Protein AF-A0A8J6GJZ1-F1 (afdb_monomer_lite)

pLDDT: mean 71.53, std 23.68, range [29.23, 98.25]

Radius of gyration: 31.23 Å; chains: 1; bounding box: 100×63×77 Å

Foldseek 3Di:
DDDDDDDDDPPPPPPPPDQPPVNVVVVVVVVVVVVVVVVVVVVVVVVVVVPDDDDDDDDDDDDDDDDDDDDDDDDDDDDDDPDDPPDPPDPPPPPDPDDLVVLLVVLLVVVCVVPPVSPQKDALVVNLVSCVVSCVVSVNVQDPVLLVCLSVPQDDVRIGRSVSSSVSSPPD

Sequence (172 aa):
MKKSVIAQPFLSTREMLAPSSTGLLLCLHASQHLSDQISLTFKLISQIVLKTPEENLWPENPTTMISAPQEPVNSFKKRPVSQPDLSPAMMKEAEQPELWIDRFRKLEKALYLCDLSNTGVLEKERVRRLIHNYNLIYNLSLSPQKIDLALRRFRSGENVMLEPALRYLKEL

Secondary structure (DSSP, 8-state):
-----------------PPPHHHHHHHHHHHHHHHHHHHHHHHHHHHHHHS------------------------------------S-------PPPPHHHHHHHHHHHHHHH-TT--SEEEHHHHHHHHHHHHHHTT----HHHHHHHHHHSEETTEEEHHHHHHHHH--

Structure (mmCIF, N/CA/C/O backbone):
data_AF-A0A8J6GJZ1-F1
#
_entry.id   AF-A0A8J6GJZ1-F1
#
loop_
_atom_site.group_PDB
_atom_site.id
_atom_site.type_symbol
_atom_site.label_atom_id
_atom_site.label_alt_id
_atom_site.label_comp_id
_atom_site.label_asym_id
_atom_site.label_entity_id
_atom_site.label_seq_id
_atom_site.pdbx_PDB_ins_code
_atom_site.Cartn_x
_atom_site.Cartn_y
_atom_site.Cartn_z
_atom_site.occupancy
_atom_site.B_iso_or_equiv
_atom_site.auth_seq_id
_atom_site.auth_comp_id
_atom_site.auth_asym_id
_atom_site.auth_atom_id
_atom_site.pdbx_PDB_model_num
ATOM 1 N N . MET A 1 1 ? 72.822 41.028 -6.121 1.00 39.16 1 MET A N 1
ATOM 2 C CA . MET A 1 1 ? 71.420 41.148 -6.586 1.00 39.16 1 MET A CA 1
ATOM 3 C C . MET A 1 1 ? 70.525 40.294 -5.701 1.00 39.16 1 MET A C 1
ATOM 5 O O . MET A 1 1 ? 70.913 39.197 -5.331 1.00 39.16 1 MET A O 1
ATOM 9 N N . LYS A 1 2 ? 69.390 40.869 -5.301 1.00 47.16 2 LYS A N 1
ATOM 10 C CA .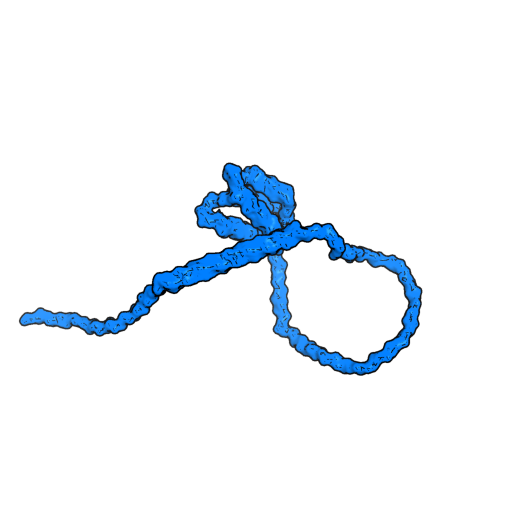 LYS A 1 2 ? 68.417 40.408 -4.298 1.00 47.16 2 LYS A CA 1
ATOM 11 C C . LYS A 1 2 ? 67.627 39.181 -4.772 1.00 47.16 2 LYS A C 1
ATOM 13 O O . LYS A 1 2 ? 67.185 39.242 -5.911 1.00 47.16 2 LYS A O 1
ATOM 18 N N . LYS A 1 3 ? 67.358 38.208 -3.882 1.00 43.50 3 LYS A N 1
ATOM 19 C CA . LYS A 1 3 ? 66.078 37.472 -3.643 1.00 43.50 3 LYS A CA 1
ATOM 20 C C . LYS A 1 3 ? 66.217 36.816 -2.250 1.00 43.50 3 LYS A C 1
ATOM 22 O O . LYS A 1 3 ? 67.148 36.051 -2.060 1.00 43.50 3 LYS A O 1
ATOM 27 N N . SER A 1 4 ? 65.612 37.301 -1.164 1.00 40.38 4 SER A N 1
ATOM 28 C CA . SER A 1 4 ? 64.192 37.327 -0.762 1.00 40.38 4 SER A CA 1
ATOM 29 C C . SER A 1 4 ? 63.583 35.935 -0.503 1.00 40.38 4 SER A C 1
ATOM 31 O O . SER A 1 4 ? 63.251 35.212 -1.434 1.00 40.38 4 SER A O 1
ATOM 33 N N . VAL A 1 5 ? 63.540 35.617 0.800 1.00 49.12 5 VAL A N 1
ATOM 34 C CA . VAL A 1 5 ? 62.579 34.844 1.619 1.00 49.12 5 VAL A CA 1
ATOM 35 C C . VAL A 1 5 ? 61.560 33.967 0.894 1.00 49.12 5 VAL A C 1
ATOM 37 O O . VAL A 1 5 ? 60.670 34.518 0.259 1.00 49.12 5 VAL A O 1
ATOM 40 N N . ILE A 1 6 ? 61.562 32.651 1.174 1.00 42.34 6 ILE A N 1
ATOM 41 C CA . ILE A 1 6 ? 60.343 31.817 1.172 1.00 42.34 6 ILE A CA 1
ATOM 42 C C . ILE A 1 6 ? 60.400 30.736 2.279 1.00 42.34 6 ILE A C 1
ATOM 44 O O . ILE A 1 6 ? 61.281 29.886 2.280 1.00 42.34 6 ILE A O 1
ATOM 48 N N . ALA A 1 7 ? 59.413 30.839 3.179 1.00 41.50 7 ALA A N 1
ATOM 49 C CA . ALA A 1 7 ? 58.641 29.830 3.924 1.00 41.50 7 ALA A CA 1
ATOM 50 C C . ALA A 1 7 ? 59.307 28.713 4.762 1.00 41.50 7 ALA A C 1
ATOM 52 O O . ALA A 1 7 ? 60.103 27.905 4.298 1.00 41.50 7 ALA A O 1
ATOM 53 N N . GLN A 1 8 ? 58.826 28.613 6.007 1.00 48.28 8 GLN A N 1
ATOM 54 C CA . GLN A 1 8 ? 59.003 27.480 6.916 1.00 48.28 8 GLN A CA 1
ATOM 55 C C . GLN A 1 8 ? 58.230 26.233 6.457 1.00 48.28 8 GLN A C 1
ATOM 57 O O . GLN A 1 8 ? 57.115 26.378 5.953 1.00 48.28 8 GLN A O 1
ATOM 62 N N . PRO A 1 9 ? 58.713 25.014 6.749 1.00 44.19 9 PRO A N 1
ATOM 63 C CA . PRO A 1 9 ? 57.869 23.831 6.731 1.00 44.19 9 PRO A CA 1
ATOM 64 C C . PRO A 1 9 ? 57.298 23.562 8.133 1.00 44.19 9 PRO A C 1
ATOM 66 O O . PRO A 1 9 ? 57.958 22.990 8.996 1.00 44.19 9 PRO A O 1
ATOM 69 N N . PHE A 1 10 ? 56.035 23.935 8.347 1.00 42.69 10 PHE A N 1
ATOM 70 C CA . PHE A 1 10 ? 55.193 23.304 9.367 1.00 42.69 10 PHE A CA 1
ATOM 71 C C . PHE A 1 10 ? 54.669 21.993 8.764 1.00 42.69 10 PHE A C 1
ATOM 73 O O . PHE A 1 10 ? 53.637 21.964 8.098 1.00 42.69 10 PHE A O 1
ATOM 80 N N . LEU A 1 11 ? 55.409 20.898 8.940 1.00 41.75 11 LEU A N 1
ATOM 81 C CA . LEU A 1 11 ? 54.905 19.556 8.648 1.00 41.75 11 LEU A CA 1
ATOM 82 C C . LEU A 1 11 ? 54.186 19.035 9.895 1.00 41.75 11 LEU A C 1
ATOM 84 O O . LEU A 1 11 ? 54.761 18.325 10.711 1.00 41.75 11 LEU A O 1
ATOM 88 N N . SER A 1 12 ? 52.916 19.413 10.052 1.00 41.34 12 SER A N 1
ATOM 89 C CA . SER A 1 12 ? 51.975 18.648 10.873 1.00 41.34 12 SER A CA 1
ATOM 90 C C . SER A 1 12 ? 51.130 17.806 9.928 1.00 41.34 12 SER A C 1
ATOM 92 O O . SER A 1 12 ? 50.045 18.189 9.492 1.00 41.34 12 SER A O 1
ATOM 94 N N . THR A 1 13 ? 51.694 16.666 9.542 1.00 42.84 13 THR A N 1
ATOM 95 C CA . THR A 1 13 ? 50.987 15.629 8.800 1.00 42.84 13 THR A CA 1
ATOM 96 C C . THR A 1 13 ? 49.974 15.009 9.752 1.00 42.84 13 THR A C 1
ATOM 98 O O . THR A 1 13 ? 50.291 14.122 10.540 1.00 42.84 13 THR A O 1
ATOM 101 N N . ARG A 1 14 ? 48.740 15.514 9.723 1.00 45.78 14 ARG A N 1
ATOM 102 C CA . ARG A 1 14 ? 47.589 14.812 10.282 1.00 45.78 14 ARG A CA 1
ATOM 103 C C . ARG A 1 14 ? 47.391 13.573 9.415 1.00 45.78 14 ARG A C 1
ATOM 105 O O . ARG A 1 14 ? 46.835 13.672 8.324 1.00 45.78 14 ARG A O 1
ATOM 112 N N . GLU A 1 15 ? 47.912 12.438 9.870 1.00 41.22 15 GLU A N 1
ATOM 113 C CA . GLU A 1 15 ? 47.654 11.140 9.256 1.00 41.22 15 GLU A CA 1
ATOM 114 C C . GLU A 1 15 ? 46.139 10.916 9.188 1.00 41.22 15 GLU A C 1
ATOM 116 O O . GLU A 1 15 ? 45.476 10.612 10.179 1.00 41.22 15 GLU A O 1
ATOM 121 N N . MET A 1 16 ? 45.567 11.105 7.999 1.00 46.22 16 MET A N 1
ATOM 122 C CA . MET A 1 16 ? 44.297 10.494 7.647 1.00 46.22 16 MET A CA 1
ATOM 123 C C . MET A 1 16 ? 44.590 9.018 7.411 1.00 46.22 16 MET A C 1
ATOM 125 O O . MET A 1 16 ? 44.896 8.605 6.295 1.00 46.22 16 MET A O 1
ATOM 129 N N . LEU A 1 17 ? 44.545 8.238 8.490 1.00 48.38 17 LEU A N 1
ATOM 130 C CA . LEU A 1 17 ? 44.575 6.787 8.423 1.00 48.38 17 LEU A CA 1
ATOM 131 C C . LEU A 1 17 ? 43.352 6.346 7.607 1.00 48.38 17 LEU A C 1
ATOM 133 O O . LEU A 1 17 ? 42.222 6.349 8.101 1.00 48.38 17 LEU A O 1
ATOM 137 N N . ALA A 1 18 ? 43.566 6.040 6.327 1.00 54.47 18 ALA A N 1
ATOM 138 C CA . ALA A 1 18 ? 42.562 5.389 5.504 1.00 54.47 18 ALA A CA 1
ATOM 139 C C . ALA A 1 18 ? 42.129 4.106 6.233 1.00 54.47 18 ALA A C 1
ATOM 141 O O . ALA A 1 18 ? 42.999 3.370 6.714 1.00 54.47 18 ALA A O 1
ATOM 142 N N . PRO A 1 19 ? 40.818 3.832 6.370 1.00 52.78 19 PRO A N 1
ATOM 143 C CA . PRO A 1 19 ? 40.374 2.618 7.031 1.00 52.78 19 PRO A CA 1
ATOM 144 C C . PRO A 1 19 ? 40.991 1.433 6.292 1.00 52.78 19 PRO A C 1
ATOM 146 O O . PRO A 1 19 ? 40.822 1.291 5.080 1.00 52.78 19 PRO A O 1
ATOM 149 N N . SER A 1 20 ? 41.759 0.620 7.023 1.00 55.56 20 SER A N 1
ATOM 150 C CA . SER A 1 20 ? 42.383 -0.580 6.472 1.00 55.56 20 SER A CA 1
ATOM 151 C C . SER A 1 20 ? 41.330 -1.385 5.709 1.00 55.56 20 SER A C 1
ATOM 153 O O . SER A 1 20 ? 40.202 -1.531 6.184 1.00 55.56 20 SER A O 1
ATOM 155 N N . SER A 1 21 ? 41.689 -1.923 4.541 1.00 58.47 21 SER A N 1
ATOM 156 C CA . SER A 1 21 ? 40.794 -2.741 3.706 1.00 58.47 21 SER A CA 1
ATOM 157 C C . SER A 1 21 ? 40.123 -3.870 4.510 1.00 58.47 21 SER A C 1
ATOM 159 O O . SER A 1 21 ? 38.948 -4.175 4.313 1.00 58.47 21 SER A O 1
ATOM 161 N N . THR A 1 22 ? 40.822 -4.401 5.518 1.00 64.44 22 THR A N 1
ATOM 162 C CA . THR A 1 22 ? 40.289 -5.367 6.489 1.00 64.44 22 THR A CA 1
ATOM 163 C C . THR A 1 22 ? 39.197 -4.808 7.408 1.00 64.44 22 THR A C 1
ATOM 165 O O . THR A 1 22 ? 38.249 -5.524 7.719 1.00 64.44 22 THR A O 1
ATOM 168 N N . GLY A 1 23 ? 39.278 -3.541 7.820 1.00 58.78 23 GLY A N 1
ATOM 169 C CA . GLY A 1 23 ? 38.259 -2.883 8.646 1.00 58.78 23 GLY A CA 1
ATOM 170 C C . GLY A 1 23 ? 36.957 -2.623 7.885 1.00 58.78 23 GLY A C 1
ATOM 171 O O . GLY A 1 23 ? 35.876 -2.856 8.420 1.00 58.78 23 GLY A O 1
ATOM 172 N N . LEU A 1 24 ? 37.045 -2.224 6.611 1.00 64.06 24 LEU A N 1
ATOM 173 C CA . LEU A 1 24 ? 35.863 -2.065 5.754 1.00 64.06 24 LEU A CA 1
ATOM 174 C C . LEU A 1 24 ? 35.175 -3.408 5.474 1.00 64.06 24 LEU A C 1
ATOM 176 O O . LEU A 1 24 ? 33.949 -3.491 5.529 1.00 64.06 24 LEU A O 1
ATOM 180 N N . LEU A 1 25 ? 35.954 -4.468 5.237 1.00 63.06 25 LEU A N 1
ATOM 181 C CA . LEU A 1 25 ? 35.420 -5.812 5.017 1.00 63.06 25 LEU A CA 1
ATOM 182 C C . LEU A 1 25 ? 34.707 -6.359 6.265 1.00 63.06 25 LEU A C 1
ATOM 184 O O . LEU A 1 25 ? 33.633 -6.949 6.151 1.00 63.06 25 LEU A O 1
ATOM 188 N N . LEU A 1 26 ? 35.257 -6.107 7.458 1.00 63.56 26 LEU A N 1
ATOM 189 C CA . LEU A 1 26 ? 34.635 -6.505 8.722 1.00 63.56 26 LEU A CA 1
ATOM 190 C C . LEU A 1 26 ? 33.309 -5.764 8.962 1.00 63.56 26 LEU A C 1
ATOM 192 O O . LEU A 1 26 ? 32.322 -6.387 9.353 1.00 63.56 26 LEU A O 1
ATOM 196 N N . CYS A 1 27 ? 33.253 -4.461 8.667 1.00 52.72 27 CYS A N 1
ATOM 197 C CA . CYS A 1 27 ? 32.023 -3.670 8.759 1.00 52.72 27 CYS A CA 1
ATOM 198 C C . CYS A 1 27 ? 30.941 -4.141 7.776 1.00 52.72 27 CYS A C 1
ATOM 200 O O . CYS A 1 27 ? 29.767 -4.223 8.145 1.00 52.72 27 CYS A O 1
ATOM 202 N N . LEU A 1 28 ? 31.320 -4.484 6.541 1.00 65.88 28 LEU A N 1
ATOM 203 C CA . LEU A 1 28 ? 30.392 -5.033 5.548 1.00 65.88 28 LEU A CA 1
ATOM 204 C C .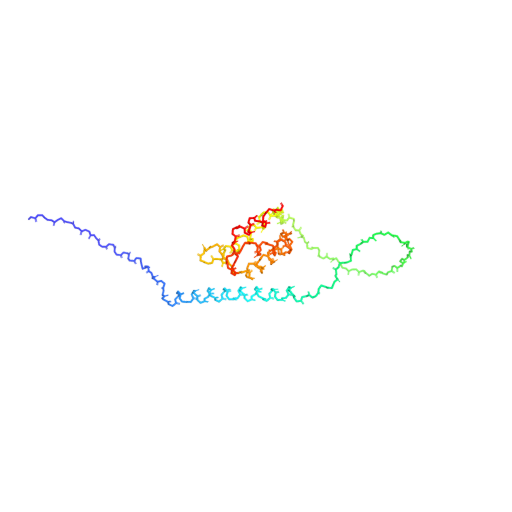 LEU A 1 28 ? 29.839 -6.389 5.994 1.00 65.88 28 LEU A C 1
ATOM 206 O O . LEU A 1 28 ? 28.631 -6.606 5.941 1.00 65.88 28 LEU A O 1
ATOM 210 N N . HIS A 1 29 ? 30.699 -7.270 6.508 1.00 64.00 29 HIS A N 1
ATOM 211 C CA . HIS A 1 29 ? 30.283 -8.578 7.004 1.00 64.00 29 HIS A CA 1
ATOM 212 C C . HIS A 1 29 ? 29.357 -8.468 8.227 1.00 64.00 29 HIS A C 1
ATOM 214 O O . HIS A 1 29 ? 28.344 -9.159 8.299 1.00 64.00 29 HIS A O 1
ATOM 220 N N . ALA A 1 30 ? 29.649 -7.558 9.163 1.00 61.19 30 ALA A N 1
ATOM 221 C CA . ALA A 1 30 ? 28.789 -7.300 10.318 1.00 61.19 30 ALA A CA 1
ATOM 222 C C . ALA A 1 30 ? 27.418 -6.729 9.910 1.00 61.19 30 ALA A C 1
ATOM 224 O O . ALA A 1 30 ? 26.393 -7.131 10.462 1.00 61.19 30 ALA A O 1
ATOM 225 N N . SER A 1 31 ? 27.391 -5.836 8.916 1.00 65.56 31 SER A N 1
ATOM 226 C CA . SER A 1 31 ? 26.151 -5.251 8.388 1.00 65.56 31 SER A CA 1
ATOM 227 C C . SER A 1 31 ? 25.295 -6.294 7.669 1.00 65.56 31 SER A C 1
ATOM 229 O O . SER A 1 31 ? 24.082 -6.347 7.875 1.00 65.56 31 SER A O 1
ATOM 231 N N . GLN A 1 32 ? 25.927 -7.164 6.876 1.00 68.94 32 GLN A N 1
ATOM 232 C CA . GLN A 1 32 ? 25.246 -8.265 6.200 1.00 68.94 32 GLN A CA 1
ATOM 233 C C . GLN A 1 32 ? 24.677 -9.262 7.216 1.00 68.94 32 GLN A C 1
ATOM 235 O O . GLN A 1 32 ? 23.494 -9.580 7.165 1.00 68.94 32 GLN A O 1
ATOM 240 N N . HIS A 1 33 ? 25.477 -9.659 8.207 1.00 72.94 33 HIS A N 1
ATOM 241 C CA . HIS A 1 33 ? 25.038 -10.559 9.270 1.00 72.94 33 HIS A CA 1
ATOM 242 C C . HIS A 1 33 ? 23.854 -9.989 10.071 1.00 72.94 33 HIS A C 1
ATOM 244 O O . HIS A 1 33 ? 22.912 -10.714 10.384 1.00 72.94 33 HIS A O 1
ATOM 250 N N . LEU A 1 34 ? 23.854 -8.686 10.382 1.00 66.00 34 LEU A N 1
ATOM 251 C CA . LEU A 1 34 ? 22.730 -8.042 11.068 1.00 66.00 34 LEU A CA 1
ATOM 252 C C . LEU A 1 34 ? 21.462 -8.022 10.197 1.00 66.00 34 LEU A C 1
ATOM 254 O O . LEU A 1 34 ? 20.375 -8.311 10.695 1.00 66.00 34 LEU A O 1
ATOM 258 N N . SER A 1 35 ? 21.599 -7.737 8.899 1.00 67.31 35 SER A N 1
ATOM 259 C CA . SER A 1 35 ? 20.496 -7.801 7.931 1.00 67.31 35 SER A CA 1
ATOM 260 C C . SER A 1 35 ? 19.900 -9.212 7.836 1.00 67.31 35 SER A C 1
ATOM 262 O O . SER A 1 35 ? 18.679 -9.387 7.889 1.00 67.31 35 SER A O 1
ATOM 264 N N . ASP A 1 36 ? 20.756 -10.234 7.790 1.00 73.06 36 ASP A N 1
ATOM 265 C CA . ASP A 1 36 ? 20.344 -11.635 7.723 1.00 73.06 36 ASP A CA 1
ATOM 266 C C . ASP A 1 36 ? 19.625 -12.077 9.006 1.00 73.06 36 ASP A C 1
ATOM 268 O O . ASP A 1 36 ? 18.594 -12.750 8.934 1.00 73.06 36 ASP A O 1
ATOM 272 N N . GLN A 1 37 ? 20.091 -11.627 10.176 1.00 65.06 37 GLN A N 1
ATOM 273 C CA . GLN A 1 37 ? 19.429 -11.877 11.461 1.00 65.06 37 GLN A CA 1
ATOM 274 C C . GLN A 1 37 ? 18.058 -11.194 11.557 1.00 65.06 37 GLN A C 1
ATOM 276 O O . GLN A 1 37 ? 17.088 -11.805 12.011 1.00 65.06 37 GLN A O 1
ATOM 281 N N . ILE A 1 38 ? 17.931 -9.951 11.083 1.00 75.88 38 ILE A N 1
ATOM 282 C CA . ILE A 1 38 ? 16.644 -9.237 11.022 1.00 75.88 38 ILE A CA 1
ATOM 283 C C . ILE A 1 38 ? 15.673 -9.955 10.067 1.00 75.88 38 ILE A C 1
ATOM 285 O O . ILE A 1 38 ? 14.497 -10.146 10.377 1.00 75.88 38 ILE A O 1
ATOM 289 N N . SER A 1 39 ? 16.164 -10.425 8.921 1.00 70.06 39 SER A N 1
ATOM 290 C CA . SER A 1 39 ? 15.377 -11.203 7.957 1.00 70.06 39 SER A CA 1
ATOM 291 C C . SER A 1 39 ? 14.916 -12.549 8.531 1.00 70.06 39 SER A C 1
ATOM 293 O O . SER A 1 39 ? 13.757 -12.941 8.364 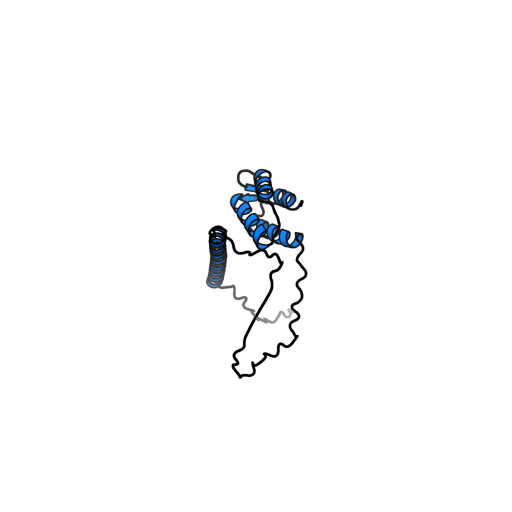1.00 70.06 39 SER A O 1
ATOM 295 N N . LEU A 1 40 ? 15.795 -13.255 9.250 1.00 72.25 40 LEU A N 1
ATOM 296 C CA . LEU A 1 40 ? 15.492 -14.542 9.874 1.00 72.25 40 LEU A CA 1
ATOM 297 C C . LEU A 1 40 ? 14.483 -14.397 11.019 1.00 72.25 40 LEU A C 1
ATOM 299 O O . LEU A 1 40 ? 13.521 -15.162 11.088 1.00 72.25 40 LEU A O 1
ATOM 303 N N . THR A 1 41 ? 14.657 -13.388 11.873 1.00 70.56 41 THR A N 1
ATOM 304 C CA . THR A 1 41 ? 13.725 -13.081 12.971 1.00 70.56 41 THR A CA 1
ATOM 305 C C . THR A 1 41 ? 12.348 -12.691 12.442 1.00 70.56 41 THR A C 1
ATOM 307 O O . THR A 1 41 ? 11.343 -13.220 12.913 1.00 70.56 41 THR A O 1
ATOM 310 N N . PHE A 1 42 ? 12.275 -11.880 11.385 1.00 78.50 42 PHE A N 1
ATOM 311 C CA . PHE A 1 42 ? 11.008 -11.557 10.727 1.00 78.50 42 PHE A CA 1
ATOM 312 C C . PHE A 1 42 ? 10.327 -12.787 10.100 1.00 78.50 42 PHE A C 1
ATOM 314 O O . PHE A 1 42 ? 9.108 -12.954 10.215 1.00 78.50 42 PHE A O 1
ATOM 321 N N . LYS A 1 43 ? 11.097 -13.687 9.467 1.00 72.81 43 LYS A N 1
ATOM 322 C CA . LYS A 1 43 ? 10.587 -14.963 8.931 1.00 72.81 43 LYS A CA 1
ATOM 323 C C . LYS A 1 43 ? 10.064 -15.884 10.032 1.00 72.81 43 LYS A C 1
ATOM 325 O O . LYS A 1 43 ? 9.030 -16.521 9.837 1.00 72.81 43 LYS A O 1
ATOM 330 N N . LEU A 1 44 ? 10.760 -15.966 11.165 1.00 76.56 44 LEU A N 1
ATOM 331 C CA . LEU A 1 44 ? 10.358 -16.791 12.302 1.00 76.56 44 LEU A CA 1
ATOM 332 C C . LEU A 1 44 ? 9.071 -16.258 12.941 1.00 76.56 44 LEU A C 1
ATOM 334 O O . LEU A 1 44 ? 8.127 -17.018 13.133 1.00 76.56 44 LEU A O 1
ATOM 338 N N . ILE A 1 45 ? 8.995 -14.946 13.177 1.00 73.25 45 ILE A N 1
ATOM 339 C CA . ILE A 1 45 ? 7.794 -14.293 13.714 1.00 73.25 45 ILE A CA 1
ATOM 340 C C . ILE A 1 45 ? 6.608 -14.488 12.761 1.00 73.25 45 ILE A C 1
ATOM 342 O O . ILE A 1 45 ? 5.532 -14.877 13.203 1.00 73.25 45 ILE A O 1
ATOM 346 N N . SER A 1 46 ? 6.807 -14.327 11.448 1.00 70.25 46 SER A N 1
ATOM 347 C CA . SER A 1 46 ? 5.748 -14.574 10.456 1.00 70.25 46 SER A CA 1
ATOM 348 C C . SER A 1 46 ? 5.261 -16.030 10.465 1.00 70.25 46 SER A C 1
ATOM 350 O O . SER A 1 46 ? 4.068 -16.276 10.317 1.00 70.25 46 SER A O 1
ATOM 352 N N . GLN A 1 47 ? 6.154 -17.008 10.659 1.00 68.50 47 GLN A N 1
ATOM 353 C CA . GLN A 1 47 ? 5.765 -18.418 10.761 1.00 68.50 47 GLN A CA 1
ATOM 354 C C . GLN A 1 47 ? 4.997 -18.736 12.043 1.00 68.50 47 GLN A C 1
ATOM 356 O O . GLN A 1 47 ? 4.087 -19.555 11.995 1.00 68.50 47 GLN A O 1
ATOM 361 N N . ILE A 1 48 ? 5.357 -18.117 13.168 1.00 70.31 48 ILE A N 1
ATOM 362 C CA . ILE A 1 48 ? 4.668 -18.322 14.448 1.00 70.31 48 ILE A CA 1
ATOM 363 C C . ILE A 1 48 ? 3.264 -17.712 14.388 1.00 70.31 48 ILE A C 1
ATOM 365 O O . ILE A 1 48 ? 2.296 -18.391 14.712 1.00 70.31 48 ILE A O 1
ATOM 369 N N . VAL A 1 49 ? 3.139 -16.477 13.893 1.00 64.75 49 VAL A N 1
ATOM 370 C CA . VAL A 1 49 ? 1.853 -15.764 13.810 1.00 64.75 49 VAL A CA 1
ATOM 371 C C . VAL A 1 49 ? 0.869 -16.452 12.853 1.00 64.75 49 VAL A C 1
ATOM 373 O O . VAL A 1 49 ? -0.324 -16.488 13.132 1.00 64.75 49 VAL A O 1
ATOM 376 N N . LEU A 1 50 ? 1.346 -17.047 11.754 1.00 53.84 50 LEU A N 1
ATOM 377 C CA . LEU A 1 50 ? 0.493 -17.755 10.786 1.00 53.84 50 LEU A CA 1
ATOM 378 C C . LEU A 1 50 ? 0.154 -19.204 11.182 1.00 53.84 50 LEU A C 1
ATOM 380 O O . LEU A 1 50 ? -0.681 -19.820 10.523 1.00 53.84 50 LEU A O 1
ATOM 384 N N . LYS A 1 51 ? 0.808 -19.777 12.203 1.00 45.31 51 LYS A N 1
ATOM 385 C CA . LYS A 1 51 ? 0.638 -21.191 12.592 1.00 45.31 51 LYS A CA 1
ATOM 386 C C . LYS A 1 51 ? -0.251 -21.434 13.808 1.00 45.31 51 LYS A C 1
ATOM 388 O O . LYS A 1 51 ? -0.451 -22.596 14.147 1.00 45.31 51 LYS A O 1
ATOM 393 N N . THR A 1 52 ? -0.802 -20.408 14.448 1.00 35.84 52 THR A N 1
ATOM 394 C CA . THR A 1 52 ? -1.833 -20.591 15.481 1.00 35.84 52 THR A CA 1
ATOM 395 C C . THR A 1 52 ? -3.203 -20.773 14.823 1.00 35.84 52 THR A C 1
ATOM 397 O O . THR A 1 52 ? -3.684 -19.825 14.201 1.00 35.84 52 THR A O 1
ATOM 400 N N . PRO A 1 53 ? -3.858 -21.946 14.941 1.00 39.78 53 PRO A N 1
ATOM 401 C CA . PRO A 1 53 ? -5.293 -22.029 14.740 1.00 39.78 53 PRO A CA 1
ATOM 402 C C . PRO A 1 53 ? -5.939 -21.214 15.859 1.00 39.78 53 PRO A C 1
ATOM 404 O O . PRO A 1 53 ? -5.636 -21.399 17.037 1.00 39.78 53 PRO A O 1
ATOM 407 N N . GLU A 1 54 ? -6.768 -20.262 15.466 1.00 52.12 54 GLU A N 1
ATOM 408 C CA . GLU A 1 54 ? -7.626 -19.492 16.348 1.00 52.12 54 GLU A CA 1
ATOM 409 C C . GLU A 1 54 ? -8.556 -20.450 17.113 1.00 52.12 54 GLU A C 1
ATOM 411 O O . GLU A 1 54 ? -9.492 -21.001 16.541 1.00 52.12 54 GLU A O 1
ATOM 416 N N . GLU A 1 55 ? -8.297 -20.669 18.403 1.00 39.69 55 GLU A N 1
ATOM 417 C CA . GLU A 1 55 ? -9.281 -21.248 19.315 1.00 39.69 55 GLU A CA 1
ATOM 418 C C . GLU A 1 55 ? -9.339 -20.409 20.601 1.00 39.69 55 GLU A C 1
ATOM 420 O O . GLU A 1 55 ? -8.483 -20.488 21.479 1.00 39.69 55 GLU A O 1
ATOM 425 N N . ASN A 1 56 ? -10.360 -19.548 20.634 1.00 46.97 56 ASN A N 1
ATOM 426 C CA . ASN A 1 56 ? -11.164 -19.152 21.792 1.00 46.97 56 ASN A CA 1
ATOM 427 C C . ASN A 1 56 ? -10.443 -18.816 23.104 1.00 46.97 56 ASN A C 1
ATOM 429 O O . ASN A 1 56 ? -10.370 -19.669 23.980 1.00 46.97 56 ASN A O 1
ATOM 433 N N . LEU A 1 57 ? -10.106 -17.543 23.340 1.00 34.75 57 LEU A N 1
ATOM 434 C CA . LEU A 1 57 ? -10.019 -17.006 24.708 1.00 34.75 57 LEU A CA 1
ATOM 435 C C . LEU A 1 57 ? -10.432 -15.526 24.761 1.00 34.75 57 LEU A C 1
ATOM 437 O O . LEU A 1 57 ? -9.620 -14.638 25.002 1.00 34.75 57 LEU A O 1
ATOM 441 N N . TRP A 1 58 ? -11.726 -15.273 24.590 1.00 35.03 58 TRP A N 1
ATOM 442 C CA . TRP A 1 58 ? -12.391 -14.123 25.202 1.00 35.03 58 TRP A CA 1
ATOM 443 C C . TRP A 1 58 ? -13.674 -14.629 25.865 1.00 35.03 58 TRP A C 1
ATOM 445 O O . TRP A 1 58 ? -14.583 -15.044 25.151 1.00 35.03 58 TRP A O 1
ATOM 455 N N . PRO A 1 59 ? -13.799 -14.624 27.203 1.00 38.25 59 PRO A N 1
ATOM 456 C CA . PRO A 1 59 ? -15.111 -14.655 27.816 1.00 38.25 59 PRO A CA 1
ATOM 457 C C . PRO A 1 59 ? -15.678 -13.233 27.798 1.00 38.25 59 PRO A C 1
ATOM 459 O O . PRO A 1 59 ? -15.262 -12.349 28.548 1.00 38.25 59 PRO A O 1
ATOM 462 N N . GLU A 1 60 ? -16.621 -13.034 26.886 1.00 35.50 60 GLU A N 1
ATOM 463 C CA . GLU A 1 60 ? -17.589 -11.946 26.891 1.00 35.50 60 GLU A CA 1
ATOM 464 C C . GLU A 1 60 ? -18.416 -12.023 28.193 1.00 35.50 60 GLU A C 1
ATOM 466 O O . GLU A 1 60 ? -18.915 -13.084 28.569 1.00 35.50 60 GLU A O 1
ATOM 471 N N . ASN A 1 61 ? -18.529 -10.910 28.918 1.00 39.59 61 ASN A N 1
ATOM 472 C CA . ASN A 1 61 ? -19.467 -10.763 30.035 1.00 39.59 61 ASN A CA 1
ATOM 473 C C . ASN A 1 61 ? -20.898 -10.603 29.480 1.00 39.59 61 ASN A C 1
ATOM 475 O O . ASN A 1 61 ? -21.067 -9.894 28.486 1.00 39.59 61 ASN A O 1
ATOM 479 N N . PRO A 1 62 ? -21.936 -11.131 30.157 1.00 44.50 62 PRO A N 1
ATOM 480 C CA . PRO A 1 62 ? -22.894 -10.182 30.729 1.00 44.50 62 PRO A CA 1
ATOM 481 C C . PRO A 1 62 ? -23.415 -10.538 32.138 1.00 44.50 62 PRO A C 1
ATOM 483 O O . PRO A 1 62 ? -23.786 -11.665 32.462 1.00 44.50 62 PRO A O 1
ATOM 486 N N . THR A 1 63 ? -23.515 -9.483 32.948 1.00 37.91 63 THR A N 1
ATOM 487 C CA . THR A 1 63 ? -24.223 -9.349 34.225 1.00 37.91 63 THR A CA 1
ATOM 488 C C . THR A 1 63 ? -25.672 -9.850 34.147 1.00 37.91 63 THR A C 1
ATOM 490 O O . THR A 1 63 ? -26.396 -9.417 33.253 1.00 37.91 63 THR A O 1
ATOM 493 N N . THR A 1 64 ? -26.136 -10.644 35.131 1.00 29.23 64 THR A N 1
ATOM 494 C CA . THR A 1 64 ? -27.327 -10.378 35.992 1.00 29.23 64 THR A CA 1
ATOM 495 C C . THR A 1 64 ? -27.790 -11.638 36.755 1.00 29.23 64 THR A C 1
ATOM 497 O O . THR A 1 64 ? -28.362 -12.552 36.181 1.00 29.23 64 THR A O 1
ATOM 500 N N . MET A 1 65 ? -27.583 -11.579 38.080 1.00 30.92 65 MET A N 1
ATOM 501 C CA . MET A 1 65 ? -28.338 -12.162 39.208 1.00 30.92 65 MET A CA 1
ATOM 502 C C . MET A 1 65 ? -28.538 -13.679 39.345 1.00 30.92 65 MET A C 1
ATOM 504 O O . MET A 1 65 ? -29.245 -14.287 38.561 1.00 30.92 65 MET A O 1
ATOM 508 N N . ILE A 1 66 ? -28.076 -14.223 40.483 1.00 31.28 66 ILE A N 1
ATOM 509 C CA . ILE A 1 66 ? -28.920 -14.839 41.529 1.00 31.28 66 ILE A CA 1
ATOM 510 C C . ILE A 1 66 ? -28.153 -14.857 42.875 1.00 31.28 66 ILE A C 1
ATOM 512 O O . ILE A 1 66 ? -26.968 -15.158 42.947 1.00 31.28 66 ILE A O 1
ATOM 516 N N . SER A 1 67 ? -28.900 -14.451 43.902 1.00 33.81 67 SER A N 1
ATOM 517 C CA . SER A 1 67 ? -28.768 -14.502 45.367 1.00 33.81 67 SER A CA 1
ATOM 518 C C . SER A 1 67 ? -27.642 -15.305 46.065 1.00 33.81 67 SER A C 1
ATOM 520 O O . SER A 1 67 ? -27.400 -16.472 45.781 1.00 33.81 67 SER A O 1
ATOM 522 N N . ALA A 1 68 ? -27.092 -14.666 47.111 1.00 36.44 68 ALA A N 1
ATOM 523 C CA . ALA A 1 68 ? -26.314 -15.177 48.262 1.00 36.44 68 ALA A CA 1
ATOM 524 C C . ALA A 1 68 ? -27.050 -16.315 49.042 1.00 36.44 68 ALA A C 1
ATOM 526 O O . ALA A 1 68 ? -28.246 -16.472 48.761 1.00 36.44 68 ALA A O 1
ATOM 527 N N . PRO A 1 69 ? -26.481 -17.025 50.071 1.00 43.12 69 PRO A N 1
ATOM 528 C CA . PRO A 1 69 ? -25.453 -16.545 51.028 1.00 43.12 69 PRO A CA 1
ATOM 529 C C . PRO A 1 69 ? -24.481 -17.567 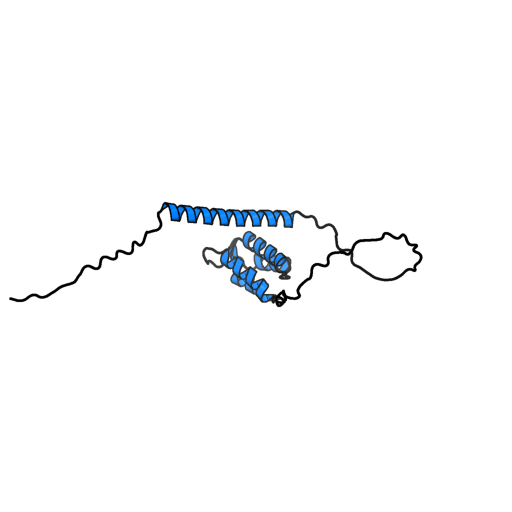51.710 1.00 43.12 69 PRO A C 1
ATOM 531 O O . PRO A 1 69 ? -24.626 -18.777 51.591 1.00 43.12 69 PRO A O 1
ATOM 534 N N . GLN A 1 70 ? -23.589 -17.005 52.553 1.00 33.69 70 GLN A N 1
ATOM 535 C CA . GLN A 1 70 ? -22.901 -17.552 53.755 1.00 33.69 70 GLN A CA 1
ATOM 536 C C . GLN A 1 70 ? -21.396 -17.904 53.651 1.00 33.69 70 GLN A C 1
ATOM 538 O O . GLN A 1 70 ? -21.000 -18.917 53.084 1.00 33.69 70 GLN A O 1
ATOM 543 N N . GLU A 1 71 ? -20.573 -17.079 54.316 1.00 37.09 71 GLU A N 1
ATOM 544 C CA . GLU A 1 71 ? -19.268 -17.448 54.901 1.00 37.09 71 GLU A CA 1
ATOM 545 C C . GLU A 1 71 ? -19.467 -18.240 56.216 1.00 37.09 71 GLU A C 1
ATOM 547 O O . GLU A 1 71 ? -20.533 -18.148 56.830 1.00 37.09 71 GLU A O 1
ATOM 552 N N . PRO A 1 72 ? -18.434 -18.957 56.711 1.00 45.81 72 PRO A N 1
ATOM 553 C CA . PRO A 1 72 ? -17.701 -18.382 57.849 1.00 45.81 72 PRO A CA 1
ATOM 554 C C . PRO A 1 72 ? -16.171 -18.606 57.835 1.00 45.81 72 PRO A C 1
ATOM 556 O O . PRO A 1 72 ? -15.678 -19.725 57.720 1.00 45.81 72 PRO A O 1
ATOM 559 N N . VAL A 1 73 ? -15.450 -17.497 58.041 1.00 39.91 73 VAL A N 1
ATOM 560 C CA . VAL A 1 73 ? -14.213 -17.285 58.827 1.00 39.91 73 VAL A CA 1
ATOM 561 C C . VAL A 1 73 ? -13.280 -18.470 59.154 1.00 39.91 73 VAL A C 1
ATOM 563 O O . VAL A 1 73 ? -13.598 -19.347 59.953 1.00 39.91 73 VAL A O 1
ATOM 566 N N . ASN A 1 74 ? -12.006 -18.344 58.758 1.00 34.38 74 ASN A N 1
ATOM 567 C CA . ASN A 1 74 ? -10.888 -18.739 59.624 1.00 34.38 74 ASN A CA 1
ATOM 568 C C . ASN A 1 74 ? -9.712 -17.762 59.488 1.00 34.38 74 ASN A C 1
ATOM 570 O O . ASN A 1 74 ? -9.278 -17.394 58.399 1.00 34.38 74 ASN A O 1
ATOM 574 N N . SER A 1 75 ? -9.222 -17.345 60.648 1.00 47.53 75 SER A N 1
ATOM 575 C CA . SER A 1 75 ? -8.162 -16.385 60.872 1.00 47.53 75 SER A CA 1
ATOM 576 C C . SER A 1 75 ? -6.790 -16.982 60.572 1.00 47.53 75 SER A C 1
ATOM 578 O O . SER A 1 75 ? -6.450 -18.016 61.141 1.00 47.53 75 SER A O 1
ATOM 580 N N . PHE A 1 76 ? -5.933 -16.261 59.849 1.00 43.66 76 PHE A N 1
ATOM 581 C CA . PHE A 1 76 ? -4.491 -16.380 60.058 1.00 43.66 76 PHE A CA 1
ATOM 582 C C . PHE A 1 76 ? -3.821 -15.008 60.055 1.00 43.66 76 PHE A C 1
ATOM 584 O O . PHE A 1 76 ? -4.015 -14.154 59.196 1.00 43.66 76 PHE A O 1
ATOM 591 N N . LYS A 1 77 ? -3.068 -14.804 61.130 1.00 43.44 77 LYS A N 1
ATOM 592 C CA . LYS A 1 77 ? -2.470 -13.564 61.601 1.00 43.44 77 LYS A CA 1
ATOM 593 C C . LYS A 1 77 ? -1.024 -13.478 61.082 1.00 43.44 77 LYS A C 1
ATOM 595 O O . LYS A 1 77 ? -0.283 -14.444 61.219 1.00 43.44 77 LYS A O 1
ATOM 600 N N . LYS A 1 78 ? -0.614 -12.256 60.708 1.00 46.91 78 LYS A N 1
ATOM 601 C CA . LYS A 1 78 ? 0.759 -11.684 60.665 1.00 46.91 78 LYS A CA 1
ATOM 602 C C . LYS A 1 78 ? 1.612 -11.878 59.394 1.00 46.91 78 LYS A C 1
ATOM 604 O O . LYS A 1 78 ? 2.254 -12.907 59.230 1.00 46.91 78 LYS A O 1
ATOM 609 N N . ARG A 1 79 ? 1.839 -10.771 58.668 1.00 47.66 79 ARG A N 1
ATOM 610 C CA . ARG A 1 79 ? 3.062 -9.921 58.717 1.00 47.66 79 ARG A CA 1
ATOM 611 C C . ARG A 1 79 ? 2.793 -8.607 57.938 1.00 47.66 79 ARG A C 1
ATOM 613 O O . ARG A 1 79 ? 2.007 -8.661 56.997 1.00 47.66 79 ARG A O 1
ATOM 620 N N . PRO A 1 80 ? 3.373 -7.441 58.294 1.00 50.22 80 PRO A N 1
ATOM 621 C CA . PRO A 1 80 ? 3.239 -6.235 57.474 1.00 50.22 80 PRO A CA 1
ATOM 622 C C . PRO A 1 80 ? 3.922 -6.463 56.123 1.00 50.22 80 PRO A C 1
ATOM 624 O O . PRO A 1 80 ? 5.089 -6.853 56.078 1.00 50.22 80 PRO A O 1
ATOM 627 N N . VAL A 1 81 ? 3.177 -6.261 55.040 1.00 47.50 81 VAL A N 1
ATOM 628 C CA . VAL A 1 81 ? 3.705 -6.238 53.675 1.00 47.50 81 VAL A CA 1
ATOM 629 C C . VAL A 1 81 ? 4.529 -4.963 53.534 1.00 47.50 81 VAL A C 1
ATOM 631 O O . VAL A 1 81 ? 4.010 -3.870 53.750 1.00 47.50 81 VAL A O 1
ATOM 634 N N . SER A 1 82 ? 5.810 -5.100 53.197 1.00 61.50 82 SER A N 1
ATOM 635 C CA . SER A 1 82 ? 6.640 -3.986 52.747 1.00 61.50 82 SER A CA 1
ATOM 636 C C . SER A 1 82 ? 5.984 -3.378 51.510 1.00 61.50 82 SER A C 1
ATOM 638 O O . SER A 1 82 ? 6.043 -3.963 50.430 1.00 61.50 82 SER A O 1
ATOM 640 N N . GLN A 1 83 ? 5.307 -2.241 51.666 1.00 64.62 83 GLN A N 1
ATOM 641 C CA . GLN A 1 83 ? 4.859 -1.454 50.525 1.00 64.62 83 GLN A CA 1
ATOM 642 C C . GLN A 1 83 ? 6.108 -0.891 49.835 1.00 64.62 83 GLN A C 1
ATOM 644 O O . GLN A 1 83 ? 6.895 -0.213 50.499 1.00 64.62 83 GLN A O 1
ATOM 649 N N . PRO A 1 84 ? 6.335 -1.159 48.539 1.00 57.81 84 PRO A N 1
ATOM 650 C CA . PRO A 1 84 ? 7.280 -0.362 47.786 1.00 57.81 84 PRO A CA 1
ATOM 651 C C . PRO A 1 84 ? 6.670 1.033 47.642 1.00 57.81 84 PRO A C 1
ATOM 653 O O . PRO A 1 84 ? 5.548 1.186 47.157 1.00 57.81 84 PRO A O 1
ATOM 656 N N . ASP A 1 85 ? 7.402 2.031 48.120 1.00 52.62 85 ASP A N 1
ATOM 657 C CA . ASP A 1 85 ? 7.081 3.438 47.940 1.00 52.62 85 ASP A CA 1
ATOM 658 C C . ASP A 1 85 ? 7.177 3.750 46.440 1.00 52.62 85 ASP A C 1
ATOM 660 O O . ASP A 1 85 ? 8.262 3.907 45.876 1.00 52.62 85 ASP A O 1
ATOM 664 N N . LEU A 1 86 ? 6.035 3.708 45.751 1.00 54.84 86 LEU A N 1
ATOM 665 C CA . LEU A 1 86 ? 5.941 4.131 44.362 1.00 54.84 86 LEU A CA 1
ATOM 666 C C . LEU A 1 86 ? 5.926 5.654 44.365 1.00 54.84 86 LEU A C 1
ATOM 668 O O . LEU A 1 86 ? 4.873 6.284 44.470 1.00 54.84 86 LEU A O 1
ATOM 672 N N . SER A 1 87 ? 7.114 6.244 44.249 1.00 58.00 87 SER A N 1
ATOM 673 C CA . SER A 1 87 ? 7.238 7.665 43.962 1.00 58.00 87 SER A CA 1
ATOM 674 C C . SER A 1 87 ? 6.443 7.995 42.683 1.00 58.00 87 SER A C 1
ATOM 676 O O . SER A 1 87 ? 6.596 7.323 41.656 1.00 58.00 87 SER A O 1
ATOM 678 N N . PRO A 1 88 ? 5.575 9.023 42.698 1.00 55.69 88 PRO A N 1
ATOM 679 C CA . PRO A 1 88 ? 4.799 9.430 41.534 1.00 55.69 88 PRO A CA 1
ATOM 680 C C . PRO A 1 88 ? 5.682 10.306 40.640 1.00 55.69 88 PRO A C 1
ATOM 682 O O . PRO A 1 88 ? 5.448 11.498 40.480 1.00 55.69 88 PRO A O 1
ATOM 685 N N . ALA A 1 89 ? 6.760 9.736 40.107 1.00 52.88 89 ALA A N 1
ATOM 686 C CA . ALA A 1 89 ? 7.730 10.466 39.293 1.00 52.88 89 ALA A CA 1
ATOM 687 C C . ALA A 1 89 ? 8.114 9.696 38.028 1.00 52.88 89 ALA A C 1
ATOM 689 O O . ALA A 1 89 ? 9.245 9.749 37.565 1.00 52.88 89 ALA A O 1
ATOM 690 N N . MET A 1 90 ? 7.154 8.989 37.442 1.00 49.94 90 MET A N 1
ATOM 691 C CA . MET A 1 90 ? 7.185 8.666 36.023 1.00 49.94 90 MET A CA 1
ATOM 692 C C . MET A 1 90 ? 5.774 8.886 35.504 1.00 49.94 90 MET A C 1
ATOM 694 O O . MET A 1 90 ? 5.002 7.945 35.322 1.00 49.94 90 MET A O 1
ATOM 698 N N . MET A 1 91 ? 5.416 10.156 35.299 1.00 49.88 91 MET A N 1
ATOM 699 C CA . MET A 1 91 ? 4.395 10.467 34.309 1.00 49.88 91 MET A CA 1
ATOM 700 C C . MET A 1 91 ? 4.935 9.899 33.000 1.00 49.88 91 MET A C 1
ATOM 702 O O . MET A 1 91 ? 5.784 10.510 32.358 1.00 49.88 91 MET A O 1
ATOM 706 N N . LYS A 1 92 ? 4.524 8.669 32.666 1.00 56.19 92 LYS A N 1
ATOM 707 C CA . LYS A 1 92 ? 4.571 8.191 31.293 1.00 56.19 92 LYS A CA 1
ATOM 708 C C . LYS A 1 92 ? 3.859 9.274 30.517 1.00 56.19 92 LYS A C 1
ATOM 710 O O . LYS A 1 92 ? 2.662 9.478 30.716 1.00 56.19 92 LYS A O 1
ATOM 715 N N . GLU A 1 93 ? 4.636 10.019 29.750 1.00 56.06 93 GLU A N 1
ATOM 716 C CA . GLU A 1 93 ? 4.146 10.893 28.708 1.00 56.06 93 GLU A CA 1
ATOM 717 C C . GLU A 1 93 ? 3.058 10.088 28.007 1.00 56.06 93 GLU A C 1
ATOM 719 O O . GLU A 1 93 ? 3.323 8.994 27.503 1.00 56.06 93 GLU A O 1
ATOM 724 N N . ALA A 1 94 ? 1.804 10.501 28.188 1.00 56.16 94 ALA A N 1
ATOM 725 C CA . ALA A 1 94 ? 0.687 9.794 27.603 1.00 56.16 94 ALA A CA 1
ATOM 726 C C . ALA A 1 94 ? 0.887 9.952 26.100 1.00 56.16 94 ALA A C 1
ATOM 728 O O . ALA A 1 94 ? 0.593 11.020 25.559 1.00 56.16 94 ALA A O 1
ATOM 729 N N . GLU A 1 95 ? 1.506 8.946 25.472 1.00 67.88 95 GLU A N 1
ATOM 730 C CA . GLU A 1 95 ? 1.718 8.903 24.035 1.00 67.88 95 GLU A CA 1
ATOM 731 C C . GLU A 1 95 ? 0.361 9.195 23.414 1.00 67.88 95 GLU A C 1
ATOM 733 O O . GLU A 1 95 ? -0.606 8.449 23.598 1.00 67.88 95 GLU A O 1
ATOM 738 N N . GLN A 1 96 ? 0.271 10.361 22.777 1.00 73.81 96 GLN A N 1
ATOM 739 C CA . GLN A 1 96 ? -0.943 10.763 22.096 1.00 73.81 96 GLN A CA 1
ATOM 740 C C . GLN A 1 96 ? -1.304 9.640 21.125 1.00 73.81 96 GLN A C 1
ATOM 742 O O . GLN A 1 96 ? -0.405 9.136 20.443 1.00 73.81 96 GLN A O 1
ATOM 747 N N . PRO A 1 97 ? -2.580 9.225 21.054 1.00 82.44 97 PRO A N 1
ATOM 748 C CA . PRO A 1 97 ? -2.976 8.169 20.140 1.00 82.44 97 PRO A CA 1
ATOM 749 C C . PRO A 1 97 ? -2.495 8.497 18.723 1.00 82.44 97 PRO A C 1
ATOM 751 O O . PRO A 1 97 ? -2.899 9.510 18.148 1.00 82.44 97 PRO A O 1
ATOM 754 N N . GLU A 1 98 ? -1.611 7.664 18.161 1.00 89.88 98 GLU A N 1
ATOM 755 C CA . GLU A 1 98 ? -1.125 7.873 16.796 1.00 89.88 98 GLU A CA 1
ATOM 756 C C . GLU A 1 98 ? -2.310 7.883 15.829 1.00 89.88 98 GLU A C 1
ATOM 758 O O . GLU A 1 98 ? -3.135 6.960 15.826 1.00 89.88 98 GLU A O 1
ATOM 763 N N . LEU A 1 99 ? -2.380 8.894 14.962 1.00 94.56 99 LEU A N 1
ATOM 764 C CA . LEU A 1 99 ? -3.418 8.969 13.943 1.00 94.56 99 LEU A CA 1
ATOM 765 C C . LEU A 1 99 ? -3.263 7.810 12.952 1.00 94.56 99 LEU A C 1
ATOM 767 O O . LEU A 1 99 ? -2.155 7.364 12.644 1.00 94.56 99 LEU A O 1
ATOM 771 N N . TRP A 1 100 ? -4.381 7.343 12.390 1.00 95.50 100 TRP A N 1
ATOM 772 C CA . TRP A 1 100 ? -4.366 6.269 11.388 1.00 95.50 100 TRP A CA 1
ATOM 773 C C . TRP A 1 100 ? -3.423 6.580 10.217 1.00 95.50 100 TRP A C 1
ATOM 775 O O . TRP A 1 100 ? -2.688 5.710 9.754 1.00 95.50 100 TRP A O 1
ATOM 785 N N . ILE A 1 101 ? -3.383 7.843 9.785 1.00 95.50 101 ILE A N 1
ATOM 786 C CA . ILE A 1 101 ? -2.523 8.294 8.690 1.00 95.50 101 ILE A CA 1
ATOM 787 C C . ILE A 1 101 ? -1.031 8.129 9.000 1.00 95.50 101 ILE A C 1
ATOM 789 O O . ILE A 1 101 ? -0.247 7.817 8.104 1.00 95.50 101 ILE A O 1
ATOM 793 N N . ASP A 1 102 ? -0.631 8.289 10.259 1.00 96.25 102 ASP A N 1
ATOM 794 C CA . ASP A 1 102 ? 0.763 8.148 10.677 1.00 96.25 102 ASP A CA 1
ATOM 795 C C . ASP A 1 102 ? 1.166 6.681 10.753 1.00 96.25 102 ASP A C 1
ATOM 797 O O . ASP A 1 102 ? 2.262 6.307 10.328 1.00 96.25 102 ASP A O 1
ATOM 801 N N . ARG A 1 103 ? 0.233 5.825 11.170 1.00 96.50 103 ARG A N 1
ATOM 802 C CA . ARG A 1 103 ? 0.373 4.371 11.092 1.00 96.50 103 ARG A CA 1
ATOM 803 C C . ARG A 1 103 ? 0.491 3.893 9.643 1.00 96.50 103 ARG A C 1
ATOM 805 O O . ARG A 1 103 ? 1.412 3.146 9.313 1.00 96.50 103 ARG A O 1
ATOM 812 N N . PHE A 1 104 ? -0.363 4.387 8.745 1.00 97.19 104 PHE A N 1
ATOM 813 C CA . PHE A 1 104 ? -0.295 4.075 7.314 1.00 97.19 104 PHE A CA 1
ATOM 814 C C . PHE A 1 104 ? 1.019 4.557 6.680 1.00 97.19 104 PHE A C 1
ATOM 816 O O . PHE A 1 104 ? 1.627 3.851 5.877 1.00 97.19 104 PHE A O 1
ATOM 823 N N . ARG A 1 105 ? 1.525 5.725 7.093 1.00 97.81 105 ARG A N 1
ATOM 824 C CA . ARG A 1 105 ? 2.819 6.255 6.636 1.00 97.81 105 ARG A CA 1
ATOM 825 C C . ARG A 1 105 ? 3.983 5.307 6.943 1.00 97.81 105 ARG A C 1
ATOM 827 O O . ARG A 1 105 ? 4.940 5.259 6.171 1.00 97.81 105 ARG A O 1
ATOM 834 N N . LYS A 1 106 ? 3.925 4.542 8.042 1.00 97.50 106 LYS A N 1
ATOM 835 C CA . LYS A 1 106 ? 4.943 3.525 8.367 1.00 97.50 106 LYS A CA 1
ATOM 836 C C . LYS A 1 106 ? 4.957 2.397 7.328 1.00 97.50 106 LYS A C 1
ATOM 838 O O . LYS A 1 106 ? 6.039 1.996 6.905 1.00 97.50 106 LYS A O 1
ATOM 843 N N . LEU A 1 107 ? 3.787 1.945 6.865 1.00 97.75 107 LEU A N 1
ATOM 844 C CA . LEU A 1 107 ? 3.665 0.978 5.763 1.00 97.75 107 LEU A CA 1
ATOM 845 C C . LEU A 1 107 ? 4.204 1.551 4.447 1.00 97.75 107 LEU A C 1
ATOM 847 O O . LEU A 1 107 ? 5.013 0.906 3.782 1.00 97.75 107 LEU A O 1
ATOM 851 N N . GLU A 1 108 ? 3.786 2.764 4.085 1.00 97.94 108 GLU A N 1
ATOM 852 C CA . GLU A 1 108 ? 4.236 3.442 2.863 1.00 97.94 108 GLU A CA 1
ATOM 853 C C . GLU A 1 108 ? 5.769 3.534 2.810 1.00 97.94 108 GLU A C 1
ATOM 855 O O . GLU A 1 108 ? 6.388 3.104 1.837 1.00 97.94 108 GLU A O 1
ATOM 860 N N . LYS A 1 109 ? 6.398 3.989 3.902 1.00 97.81 109 LYS A N 1
ATOM 861 C CA . LYS A 1 109 ? 7.861 4.030 4.022 1.00 97.81 109 LYS A CA 1
ATOM 862 C C . LYS A 1 109 ? 8.498 2.649 3.868 1.00 97.81 109 LYS A C 1
ATOM 864 O O . LYS A 1 109 ? 9.492 2.525 3.162 1.00 97.81 109 LYS A O 1
ATOM 869 N N . ALA A 1 110 ? 7.944 1.618 4.503 1.00 97.19 110 ALA A N 1
ATOM 870 C CA . ALA A 1 110 ? 8.493 0.264 4.433 1.00 97.19 110 ALA A CA 1
ATOM 871 C C . ALA A 1 110 ? 8.472 -0.310 3.008 1.00 97.19 110 ALA A C 1
ATOM 873 O O . ALA A 1 110 ? 9.418 -0.985 2.601 1.00 97.19 110 ALA A O 1
ATOM 874 N N . LEU A 1 111 ? 7.421 -0.019 2.237 1.00 97.38 111 LEU A N 1
ATOM 875 C CA . LEU A 1 111 ? 7.320 -0.439 0.841 1.00 97.38 111 LEU A CA 1
ATOM 876 C C . LEU A 1 111 ? 8.359 0.259 -0.040 1.00 97.38 111 LEU A C 1
ATOM 878 O O . LEU A 1 111 ? 9.033 -0.421 -0.810 1.00 97.38 111 LEU A O 1
ATOM 882 N N . TYR A 1 112 ? 8.552 1.570 0.120 1.00 96.88 112 TYR A N 1
ATOM 883 C CA . TYR A 1 112 ? 9.590 2.293 -0.623 1.00 96.88 112 TYR A CA 1
ATOM 884 C C . TYR A 1 112 ? 11.009 1.885 -0.209 1.00 96.88 112 TYR A C 1
ATOM 886 O O . TYR A 1 112 ? 11.870 1.738 -1.066 1.00 96.88 112 TYR A O 1
ATOM 894 N N . LEU A 1 113 ? 11.255 1.587 1.072 1.00 96.06 113 LEU A N 1
ATOM 895 C CA . LEU A 1 113 ? 12.538 1.023 1.520 1.00 96.06 113 LEU A CA 1
ATOM 896 C C . LEU A 1 113 ? 12.816 -0.369 0.929 1.00 96.06 113 LEU A C 1
ATOM 898 O O . LEU A 1 113 ? 13.966 -0.796 0.852 1.00 96.06 113 LEU A O 1
ATOM 902 N N . CYS A 1 114 ? 11.774 -1.096 0.524 1.00 93.69 114 CYS A N 1
ATOM 903 C CA . CYS A 1 114 ? 11.913 -2.396 -0.118 1.00 93.69 114 CYS A CA 1
ATOM 904 C C . CYS A 1 114 ? 12.253 -2.313 -1.615 1.00 93.69 114 CYS A C 1
ATOM 906 O O . CYS A 1 114 ? 12.770 -3.294 -2.163 1.00 93.69 114 CYS A O 1
ATOM 908 N N . ASP A 1 115 ? 11.986 -1.175 -2.256 1.00 94.69 115 ASP A N 1
ATOM 909 C CA . ASP A 1 1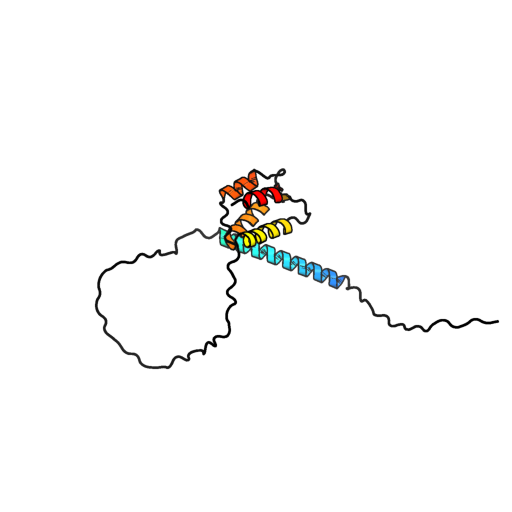15 ? 12.312 -0.876 -3.650 1.00 94.69 115 ASP A CA 1
ATOM 910 C C . ASP A 1 115 ? 13.717 -0.263 -3.750 1.00 94.69 115 ASP A C 1
ATOM 912 O O . ASP A 1 115 ? 13.905 0.936 -3.937 1.00 94.69 115 ASP A O 1
ATOM 916 N N . LEU A 1 116 ? 14.731 -1.120 -3.609 1.00 91.94 116 LEU A N 1
ATOM 917 C CA . LEU A 1 116 ? 16.147 -0.726 -3.571 1.00 91.94 116 LEU A CA 1
ATOM 918 C C . LEU A 1 116 ? 16.609 0.043 -4.821 1.00 91.94 116 LEU A C 1
ATOM 920 O O . LEU A 1 116 ? 17.598 0.772 -4.770 1.00 91.94 116 LEU A O 1
ATOM 924 N N . SER A 1 117 ? 15.911 -0.138 -5.941 1.00 94.75 117 SER A N 1
ATOM 925 C CA . SER A 1 117 ? 16.223 0.488 -7.225 1.00 94.75 117 SER A CA 1
ATOM 926 C C . SER A 1 117 ? 15.371 1.728 -7.513 1.00 94.75 117 SER A C 1
ATOM 928 O O . SER A 1 117 ? 15.540 2.323 -8.573 1.00 94.75 117 SER A O 1
ATOM 930 N N . ASN A 1 118 ? 14.490 2.134 -6.589 1.00 94.69 118 ASN A N 1
ATOM 931 C CA . ASN A 1 118 ? 13.575 3.273 -6.732 1.00 94.69 118 ASN A CA 1
ATOM 932 C C . ASN A 1 118 ? 12.770 3.237 -8.044 1.00 94.69 118 ASN A C 1
ATOM 934 O O . ASN A 1 118 ? 12.580 4.251 -8.713 1.00 94.69 118 ASN A O 1
ATOM 938 N N . THR A 1 119 ? 12.334 2.046 -8.441 1.00 96.69 119 THR A N 1
ATOM 939 C CA . THR A 1 119 ? 11.584 1.816 -9.682 1.00 96.69 119 THR A CA 1
ATOM 940 C C . THR A 1 119 ? 10.093 2.125 -9.549 1.00 96.69 119 THR A C 1
ATOM 942 O O . THR A 1 119 ? 9.384 2.215 -10.549 1.00 96.69 119 THR A O 1
ATOM 945 N N . GLY A 1 120 ? 9.593 2.248 -8.319 1.00 97.06 120 GLY A N 1
ATOM 946 C CA . GLY A 1 120 ? 8.176 2.357 -8.002 1.00 97.06 120 GLY A CA 1
ATOM 947 C C . GLY A 1 120 ? 7.402 1.049 -8.185 1.00 97.06 120 GLY A C 1
ATOM 948 O O . GLY A 1 120 ? 6.171 1.059 -8.081 1.00 97.06 120 GLY A O 1
ATOM 949 N N . VAL A 1 121 ? 8.080 -0.075 -8.453 1.00 97.31 121 VAL A N 1
ATOM 950 C CA . VAL A 1 121 ? 7.464 -1.396 -8.624 1.00 97.31 121 VAL A CA 1
ATOM 951 C C . VAL A 1 121 ? 8.090 -2.432 -7.696 1.00 97.31 121 VAL A C 1
ATOM 953 O O . VAL A 1 121 ? 9.291 -2.431 -7.451 1.00 97.31 121 VAL A O 1
ATOM 956 N N . LEU A 1 122 ? 7.272 -3.344 -7.173 1.00 97.56 122 LEU A N 1
ATOM 957 C CA . LEU A 1 122 ? 7.741 -4.406 -6.282 1.00 97.56 122 LEU A CA 1
ATOM 958 C C . LEU A 1 122 ? 6.993 -5.714 -6.545 1.00 97.56 122 LEU A C 1
ATOM 960 O O . LEU A 1 122 ? 5.824 -5.703 -6.930 1.00 97.56 122 LEU A O 1
ATOM 964 N N . GLU A 1 123 ? 7.654 -6.847 -6.313 1.00 96.94 123 GLU A N 1
ATOM 965 C CA . GLU A 1 123 ? 7.054 -8.176 -6.455 1.00 96.94 123 GLU A CA 1
ATOM 966 C C . GLU A 1 123 ? 5.747 -8.287 -5.657 1.00 96.94 123 GLU A C 1
ATOM 968 O O . GLU A 1 123 ? 5.691 -7.974 -4.461 1.00 96.94 123 GLU A O 1
ATOM 973 N N . LYS A 1 124 ? 4.688 -8.776 -6.309 1.00 96.94 124 LYS A N 1
ATOM 974 C CA . LYS A 1 124 ? 3.341 -8.853 -5.735 1.00 96.94 124 LYS A CA 1
ATOM 975 C C . LYS A 1 124 ? 3.295 -9.568 -4.385 1.00 96.94 124 LYS A C 1
ATOM 977 O O . LYS A 1 124 ? 2.661 -9.067 -3.457 1.00 96.94 124 LYS A O 1
ATOM 982 N N . GLU A 1 125 ? 3.965 -10.711 -4.248 1.00 96.00 125 GLU A N 1
ATOM 983 C CA . GLU A 1 125 ? 3.946 -11.475 -2.993 1.00 96.00 125 GLU A CA 1
ATOM 984 C C . GLU A 1 125 ? 4.764 -10.805 -1.882 1.00 96.00 125 GLU A C 1
ATOM 986 O O . GLU A 1 125 ? 4.467 -10.967 -0.695 1.00 96.00 125 GLU A O 1
ATOM 991 N N . ARG A 1 126 ? 5.771 -9.997 -2.231 1.00 96.12 126 ARG A N 1
ATOM 992 C CA . ARG A 1 126 ? 6.481 -9.157 -1.260 1.00 96.12 126 ARG A CA 1
ATOM 993 C C . ARG A 1 126 ? 5.582 -8.028 -0.759 1.00 96.12 126 ARG A C 1
ATOM 995 O O . ARG A 1 126 ? 5.474 -7.844 0.453 1.00 96.12 126 ARG A O 1
ATOM 1002 N N . VAL A 1 127 ? 4.880 -7.341 -1.663 1.00 98.06 127 VAL A N 1
ATOM 1003 C CA . VAL A 1 127 ? 3.912 -6.289 -1.308 1.00 98.06 127 VAL A CA 1
ATOM 1004 C C . VAL A 1 127 ? 2.778 -6.853 -0.453 1.00 98.06 127 VAL A C 1
ATOM 1006 O O . VAL A 1 127 ? 2.478 -6.292 0.598 1.00 98.06 127 VAL A O 1
ATOM 1009 N N . ARG A 1 128 ? 2.183 -7.990 -0.847 1.00 97.69 128 ARG A N 1
ATOM 1010 C CA . ARG A 1 128 ? 1.092 -8.630 -0.094 1.00 97.69 128 ARG A CA 1
ATOM 1011 C C . ARG A 1 128 ? 1.484 -8.900 1.354 1.00 97.69 128 ARG A C 1
ATOM 1013 O O . ARG A 1 128 ? 0.749 -8.518 2.262 1.00 97.69 128 ARG A O 1
ATOM 1020 N N . ARG A 1 129 ? 2.636 -9.543 1.564 1.00 97.31 129 ARG A N 1
ATOM 1021 C CA . ARG A 1 129 ? 3.124 -9.889 2.906 1.00 97.31 129 ARG A CA 1
ATOM 1022 C C . ARG A 1 129 ? 3.376 -8.647 3.754 1.00 97.31 129 ARG A C 1
ATOM 1024 O O . ARG A 1 129 ? 2.953 -8.608 4.904 1.00 97.31 129 ARG A O 1
ATOM 1031 N N . LEU A 1 130 ? 4.008 -7.619 3.185 1.00 97.12 130 LEU A N 1
ATOM 1032 C CA . LEU A 1 130 ? 4.260 -6.360 3.892 1.00 97.12 130 LEU A CA 1
ATOM 1033 C C . LEU A 1 130 ? 2.964 -5.661 4.301 1.00 97.12 130 LEU A C 1
ATOM 1035 O O . LEU A 1 130 ? 2.816 -5.306 5.467 1.00 97.12 130 LEU A O 1
ATOM 1039 N N . ILE A 1 131 ? 2.012 -5.510 3.375 1.00 97.88 131 ILE A N 1
ATOM 1040 C CA . ILE A 1 131 ? 0.727 -4.868 3.673 1.00 97.88 131 ILE A CA 1
ATOM 1041 C C . ILE A 1 131 ? -0.018 -5.646 4.755 1.00 97.88 131 ILE A C 1
ATOM 1043 O O . ILE A 1 131 ? -0.508 -5.034 5.697 1.00 97.88 131 ILE A O 1
ATOM 1047 N N . HIS A 1 132 ? -0.080 -6.976 4.657 1.00 97.62 132 HIS A N 1
ATOM 1048 C CA . HIS A 1 132 ? -0.772 -7.795 5.650 1.00 97.62 132 HIS A CA 1
ATOM 1049 C C . HIS A 1 132 ? -0.135 -7.663 7.041 1.00 97.62 132 HIS A C 1
ATOM 1051 O O . HIS A 1 132 ? -0.836 -7.387 8.011 1.00 97.62 132 HIS A O 1
ATOM 1057 N N . ASN A 1 133 ? 1.194 -7.753 7.133 1.00 96.38 133 ASN A N 1
ATOM 1058 C CA . ASN A 1 133 ? 1.900 -7.633 8.408 1.00 96.38 133 ASN A CA 1
ATOM 1059 C C . ASN A 1 133 ? 1.708 -6.250 9.040 1.00 96.38 133 ASN A C 1
ATOM 1061 O O . ASN A 1 133 ? 1.402 -6.151 10.225 1.00 96.38 133 ASN A O 1
ATOM 1065 N N . TYR A 1 134 ? 1.833 -5.179 8.254 1.00 97.88 134 TYR A N 1
ATOM 1066 C CA . TYR A 1 134 ? 1.627 -3.818 8.753 1.00 97.88 134 TYR A CA 1
ATOM 1067 C C . TYR A 1 134 ? 0.168 -3.548 9.121 1.00 97.88 134 TYR A C 1
ATOM 1069 O O . TYR A 1 134 ? -0.091 -2.846 10.095 1.00 97.88 134 TYR A O 1
ATOM 1077 N N . ASN A 1 135 ? -0.783 -4.126 8.381 1.00 96.81 135 ASN A N 1
ATOM 1078 C CA . ASN A 1 135 ? -2.202 -4.033 8.706 1.00 96.81 135 ASN A CA 1
ATOM 1079 C C . ASN A 1 135 ? -2.496 -4.592 10.102 1.00 96.81 135 ASN A C 1
ATOM 1081 O O . ASN A 1 135 ? -3.254 -3.971 10.842 1.00 96.81 135 ASN A O 1
ATOM 1085 N N . LEU A 1 136 ? -1.851 -5.708 10.463 1.00 94.44 136 LEU A N 1
ATOM 1086 C CA . LEU A 1 136 ? -1.971 -6.335 11.778 1.00 94.44 136 LEU A CA 1
ATOM 1087 C C . LEU A 1 136 ? -1.277 -5.514 12.874 1.00 94.44 136 LEU A C 1
ATOM 1089 O O . LEU A 1 136 ? -1.930 -5.098 13.826 1.00 94.44 136 LEU A O 1
ATOM 1093 N N . ILE A 1 137 ? 0.026 -5.232 12.744 1.00 95.06 137 ILE A N 1
ATOM 1094 C CA . ILE A 1 137 ? 0.804 -4.609 13.838 1.00 95.06 137 ILE A CA 1
ATOM 1095 C C . ILE A 1 137 ? 0.434 -3.143 14.090 1.00 95.06 137 ILE A C 1
ATOM 1097 O O . ILE A 1 137 ? 0.649 -2.637 15.187 1.00 95.06 137 ILE A O 1
ATOM 1101 N N . TYR A 1 138 ? -0.107 -2.453 13.082 1.00 94.56 138 TYR A N 1
ATOM 1102 C CA . TYR A 1 138 ? -0.507 -1.052 13.193 1.00 94.56 138 TYR A CA 1
ATOM 1103 C C . TYR A 1 138 ? -2.017 -0.845 13.131 1.00 94.56 138 TYR A C 1
ATOM 1105 O O . TYR A 1 138 ? -2.456 0.303 13.054 1.00 94.56 138 TYR A O 1
ATOM 1113 N N . ASN A 1 139 ? -2.816 -1.915 13.155 1.00 94.25 139 ASN A N 1
ATOM 1114 C CA . ASN A 1 139 ? -4.274 -1.847 13.097 1.00 94.25 139 ASN A CA 1
ATOM 1115 C C . ASN A 1 139 ? -4.761 -0.841 12.030 1.00 94.25 139 ASN A C 1
ATOM 1117 O O . ASN A 1 139 ? -5.373 0.193 12.336 1.00 94.25 139 ASN A O 1
ATOM 1121 N N . LEU A 1 140 ? -4.367 -1.086 10.773 1.00 95.50 140 LEU A N 1
ATOM 1122 C CA . LEU A 1 140 ? -4.683 -0.194 9.648 1.00 95.50 140 LEU A CA 1
ATOM 1123 C C . LEU A 1 140 ? -6.113 -0.391 9.132 1.00 95.50 140 LEU A C 1
ATOM 1125 O O . LEU A 1 140 ? -6.550 0.375 8.276 1.00 95.50 140 LEU A O 1
ATOM 1129 N N . SER A 1 141 ? -6.839 -1.393 9.633 1.00 95.06 141 SER A N 1
ATOM 1130 C CA . SER A 1 141 ? -8.225 -1.692 9.254 1.00 95.06 141 SER A CA 1
ATOM 1131 C C . SER A 1 141 ? -8.436 -1.851 7.740 1.00 95.06 141 SER A C 1
ATOM 1133 O O . SER A 1 141 ? -9.531 -1.629 7.226 1.00 95.06 141 SER A O 1
ATOM 1135 N N . LEU A 1 142 ? -7.394 -2.244 7.001 1.00 96.38 142 LEU A N 1
ATOM 1136 C CA . LEU A 1 142 ? -7.499 -2.557 5.581 1.00 96.38 142 LEU A CA 1
ATOM 1137 C C . LEU A 1 142 ? -8.170 -3.922 5.433 1.00 96.38 142 LEU A C 1
ATOM 1139 O O . LEU A 1 142 ? -7.688 -4.924 5.971 1.00 96.38 142 LEU A O 1
ATOM 1143 N N . SER A 1 143 ? -9.271 -3.978 4.682 1.00 95.69 143 SER A N 1
ATOM 1144 C CA . SER A 1 143 ? -9.940 -5.251 4.423 1.00 95.69 143 SER A CA 1
ATOM 1145 C C . SER A 1 143 ? -9.094 -6.125 3.483 1.00 95.69 143 SER A C 1
ATOM 1147 O O . SER A 1 143 ? -8.516 -5.609 2.516 1.00 95.69 143 SER A O 1
ATOM 1149 N N . PRO A 1 144 ? -9.044 -7.456 3.694 1.00 95.56 144 PRO A N 1
ATOM 1150 C CA . PRO A 1 144 ? -8.329 -8.370 2.798 1.00 95.56 144 PRO A CA 1
ATOM 1151 C C . PRO A 1 144 ? -8.758 -8.222 1.332 1.00 95.56 144 PRO A C 1
ATOM 1153 O O . PRO A 1 144 ? -7.925 -8.213 0.429 1.00 95.56 144 PRO A O 1
ATOM 1156 N N . GLN A 1 145 ? -10.055 -8.003 1.105 1.00 96.75 145 GLN A N 1
ATOM 1157 C CA . GLN A 1 145 ? -10.631 -7.797 -0.224 1.00 96.75 145 GLN A CA 1
ATOM 1158 C C . GLN A 1 145 ? -10.097 -6.526 -0.901 1.00 96.75 145 GLN A C 1
ATOM 1160 O O . GLN A 1 145 ? -9.759 -6.562 -2.084 1.00 96.75 145 GLN A O 1
ATOM 1165 N N . LYS A 1 146 ? -9.978 -5.410 -0.163 1.00 96.12 146 LYS A N 1
ATOM 1166 C CA . LYS A 1 146 ? -9.427 -4.155 -0.696 1.00 96.12 146 LYS A CA 1
ATOM 1167 C C . LYS A 1 146 ? -7.951 -4.314 -1.053 1.00 96.12 146 LYS A C 1
ATOM 1169 O O . LYS A 1 146 ? -7.524 -3.836 -2.103 1.00 96.12 146 LYS A O 1
ATOM 1174 N N . ILE A 1 147 ? -7.191 -5.024 -0.216 1.00 97.25 147 ILE A N 1
ATOM 1175 C CA . ILE A 1 147 ? -5.785 -5.351 -0.485 1.00 97.25 147 ILE A CA 1
ATOM 1176 C C . ILE A 1 147 ? -5.686 -6.165 -1.776 1.00 97.25 147 ILE A C 1
ATOM 1178 O O . ILE A 1 147 ? -4.987 -5.761 -2.702 1.00 97.25 147 ILE A O 1
ATOM 1182 N N . ASP A 1 148 ? -6.424 -7.269 -1.890 1.00 97.12 148 ASP A N 1
ATOM 1183 C CA . ASP A 1 148 ? -6.377 -8.109 -3.087 1.00 97.12 148 ASP A CA 1
ATOM 1184 C C . ASP A 1 148 ? -6.804 -7.360 -4.351 1.00 97.12 148 ASP A C 1
ATOM 1186 O O . ASP A 1 148 ? -6.196 -7.547 -5.409 1.00 97.12 148 ASP A O 1
ATOM 1190 N N . LEU A 1 149 ? -7.805 -6.483 -4.257 1.00 97.06 149 LEU A N 1
ATOM 1191 C CA . LEU A 1 149 ? -8.220 -5.644 -5.374 1.00 97.06 149 LEU A CA 1
ATOM 1192 C C . LEU A 1 149 ? -7.112 -4.667 -5.789 1.00 97.06 149 LEU A C 1
ATOM 1194 O O . LEU A 1 149 ? -6.815 -4.575 -6.980 1.00 97.06 149 LEU A O 1
ATOM 1198 N N . ALA A 1 150 ? -6.449 -4.004 -4.837 1.00 97.44 150 ALA A N 1
ATOM 1199 C CA . ALA A 1 150 ? -5.321 -3.114 -5.114 1.00 97.44 150 ALA A CA 1
ATOM 1200 C C . ALA A 1 150 ? -4.190 -3.856 -5.848 1.00 97.44 150 ALA A C 1
ATOM 1202 O O . ALA A 1 150 ? -3.730 -3.421 -6.905 1.00 97.44 150 ALA A O 1
ATOM 1203 N N . LEU A 1 151 ?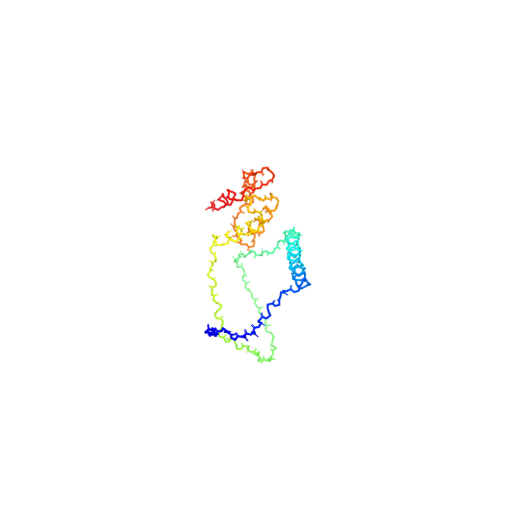 -3.805 -5.033 -5.344 1.00 97.12 151 LEU A N 1
ATOM 1204 C CA . LEU A 1 151 ? -2.728 -5.845 -5.921 1.00 97.12 151 LEU A CA 1
ATOM 1205 C C . LEU A 1 151 ? -3.082 -6.446 -7.283 1.00 97.12 151 LEU A C 1
ATOM 1207 O O . LEU A 1 151 ? -2.187 -6.788 -8.050 1.00 97.12 151 LEU A O 1
ATOM 1211 N N . ARG A 1 152 ? -4.370 -6.630 -7.590 1.00 97.00 152 ARG A N 1
ATOM 1212 C CA . ARG A 1 152 ? -4.829 -7.091 -8.910 1.00 97.00 152 ARG A CA 1
ATOM 1213 C C . ARG A 1 152 ? -4.911 -5.945 -9.914 1.00 97.00 152 ARG A C 1
ATOM 1215 O O . ARG A 1 152 ? -4.572 -6.160 -11.079 1.00 97.00 152 ARG A O 1
ATOM 1222 N N . ARG A 1 153 ? -5.367 -4.771 -9.466 1.00 97.19 153 ARG A N 1
ATOM 1223 C CA . ARG A 1 153 ? -5.653 -3.600 -10.302 1.00 97.19 153 ARG A CA 1
ATOM 1224 C C . ARG A 1 153 ? -4.394 -2.843 -10.712 1.00 97.19 153 ARG A C 1
ATOM 1226 O O . ARG A 1 153 ? -4.302 -2.423 -11.858 1.00 97.19 153 ARG A O 1
ATOM 1233 N N . PHE A 1 154 ? -3.430 -2.689 -9.809 1.00 97.69 154 PHE A N 1
ATOM 1234 C CA . PHE A 1 154 ? -2.247 -1.852 -10.029 1.00 97.69 154 PHE A CA 1
ATOM 1235 C C . PHE A 1 154 ? -1.000 -2.698 -10.281 1.00 97.69 154 PHE A C 1
ATOM 1237 O O . PHE A 1 154 ? -0.071 -2.720 -9.475 1.00 97.69 154 PHE A O 1
ATOM 1244 N N . ARG A 1 155 ? -0.998 -3.433 -11.397 1.00 96.44 155 ARG A N 1
ATOM 1245 C CA . ARG A 1 155 ? 0.104 -4.325 -11.779 1.00 96.44 155 ARG A CA 1
ATOM 1246 C C . ARG A 1 155 ? 0.879 -3.806 -12.981 1.00 96.44 155 ARG A C 1
ATOM 1248 O O . ARG A 1 155 ? 0.288 -3.280 -13.917 1.00 96.44 155 ARG A O 1
ATOM 1255 N N . SER A 1 156 ? 2.185 -4.041 -12.962 1.00 95.81 156 SER A N 1
ATOM 1256 C CA . SER A 1 156 ? 3.087 -3.925 -14.105 1.00 95.81 156 SER A CA 1
ATOM 1257 C C . SER A 1 156 ? 3.750 -5.288 -14.306 1.00 95.81 156 SER A C 1
ATOM 1259 O O . SER A 1 156 ? 4.662 -5.668 -13.568 1.00 95.81 156 SER A O 1
ATOM 1261 N N . GLY A 1 157 ? 3.204 -6.084 -15.229 1.00 93.44 157 GLY A N 1
ATOM 1262 C CA . GLY A 1 157 ? 3.540 -7.506 -15.352 1.00 93.44 157 GLY A CA 1
ATOM 1263 C C . GLY A 1 157 ? 3.162 -8.295 -14.091 1.00 93.44 157 GLY A C 1
ATOM 1264 O O . GLY A 1 157 ? 2.012 -8.264 -13.643 1.00 93.44 157 GLY A O 1
ATOM 1265 N N . GLU A 1 158 ? 4.137 -8.996 -13.511 1.00 92.31 158 GLU A N 1
ATOM 1266 C CA . GLU A 1 158 ? 3.986 -9.743 -12.249 1.00 92.31 158 GLU A CA 1
ATOM 1267 C C . GLU A 1 158 ? 4.174 -8.869 -10.996 1.00 92.31 158 GLU A C 1
ATOM 1269 O O . GLU A 1 158 ? 3.854 -9.288 -9.881 1.00 92.31 158 GLU A O 1
ATOM 1274 N N . ASN A 1 159 ? 4.644 -7.633 -11.177 1.00 97.25 159 ASN A N 1
ATOM 1275 C CA . ASN A 1 159 ? 4.925 -6.691 -10.101 1.00 97.25 159 ASN A CA 1
ATOM 1276 C C . ASN A 1 159 ? 3.744 -5.746 -9.854 1.00 97.25 159 ASN A C 1
ATOM 1278 O O . ASN A 1 159 ? 2.841 -5.599 -10.677 1.00 97.25 159 ASN A O 1
ATOM 1282 N N . VAL A 1 160 ? 3.759 -5.080 -8.705 1.00 98.19 160 VAL A N 1
ATOM 1283 C CA . VAL A 1 160 ? 2.759 -4.100 -8.276 1.00 98.19 160 VAL A CA 1
ATOM 1284 C C . VAL A 1 160 ? 3.359 -2.704 -8.346 1.00 98.19 160 VAL A C 1
ATOM 1286 O O . VAL A 1 160 ? 4.466 -2.486 -7.862 1.00 98.19 160 VAL A O 1
ATOM 1289 N N . MET A 1 161 ? 2.613 -1.760 -8.919 1.00 98.25 161 MET A N 1
ATOM 1290 C CA . MET A 1 161 ? 2.966 -0.341 -8.925 1.00 98.25 161 MET A CA 1
ATOM 1291 C C . MET A 1 161 ? 2.607 0.274 -7.570 1.00 98.25 161 MET A C 1
ATOM 1293 O O . MET A 1 161 ? 1.429 0.336 -7.211 1.00 98.25 161 MET A O 1
ATOM 1297 N N . LEU A 1 162 ? 3.616 0.713 -6.817 1.00 98.06 162 LEU A N 1
ATOM 1298 C CA . LEU A 1 162 ? 3.459 1.122 -5.421 1.00 98.06 162 LEU A CA 1
ATOM 1299 C C . LEU A 1 162 ? 2.576 2.362 -5.274 1.00 98.06 162 LEU A C 1
ATOM 1301 O O . LEU A 1 162 ? 1.602 2.323 -4.527 1.00 98.06 162 LEU A O 1
ATOM 1305 N N . GLU A 1 163 ? 2.879 3.439 -5.999 1.00 97.81 163 GLU A N 1
ATOM 1306 C CA . GLU A 1 163 ? 2.172 4.719 -5.864 1.00 97.81 163 GLU A CA 1
ATOM 1307 C C . GLU A 1 163 ? 0.648 4.599 -6.080 1.00 97.81 163 GLU A C 1
ATOM 1309 O O . GLU A 1 163 ? -0.107 4.974 -5.175 1.00 97.81 163 GLU A O 1
ATOM 1314 N N . PRO A 1 164 ? 0.144 4.058 -7.210 1.00 97.81 164 PRO A N 1
ATOM 1315 C CA . PRO A 1 164 ? -1.299 3.965 -7.420 1.00 97.81 164 PRO A CA 1
ATOM 1316 C C . PRO A 1 164 ? -1.974 2.968 -6.463 1.00 97.81 164 PRO A C 1
ATOM 1318 O O . PRO A 1 164 ? -3.103 3.212 -6.034 1.00 97.81 164 PRO A O 1
ATOM 1321 N N . ALA A 1 165 ? -1.286 1.891 -6.063 1.00 97.75 165 ALA A N 1
ATOM 1322 C CA . ALA A 1 165 ? -1.808 0.951 -5.072 1.00 97.75 165 ALA A CA 1
ATOM 1323 C C . ALA A 1 165 ? -1.955 1.597 -3.688 1.00 97.75 165 ALA A C 1
ATOM 1325 O O . ALA A 1 165 ? -2.997 1.460 -3.047 1.00 97.75 165 ALA A O 1
ATOM 1326 N N . LEU A 1 166 ? -0.936 2.332 -3.239 1.00 97.69 166 LEU A N 1
ATOM 1327 C CA . LEU A 1 166 ? -0.942 3.036 -1.960 1.00 97.69 166 LEU A CA 1
ATOM 1328 C C . LEU A 1 166 ? -1.999 4.136 -1.924 1.00 97.69 166 LEU A C 1
ATOM 1330 O O . LEU A 1 166 ? -2.718 4.239 -0.933 1.00 97.69 166 LEU A O 1
ATOM 1334 N N . ARG A 1 167 ? -2.145 4.908 -3.009 1.00 97.81 167 ARG A N 1
ATOM 1335 C CA . ARG A 1 167 ? -3.197 5.926 -3.132 1.00 97.81 167 ARG A CA 1
ATOM 1336 C C . ARG A 1 167 ? -4.586 5.316 -2.947 1.00 97.81 167 ARG A C 1
ATOM 1338 O O . ARG A 1 167 ? -5.346 5.788 -2.113 1.00 97.81 167 ARG A O 1
ATOM 1345 N N . TYR A 1 168 ? -4.867 4.214 -3.637 1.00 97.44 168 TYR A N 1
ATOM 1346 C CA . TYR A 1 168 ? -6.144 3.510 -3.516 1.00 97.44 168 TYR A CA 1
ATOM 1347 C C . TYR A 1 168 ? -6.399 2.948 -2.108 1.00 97.44 168 TYR A C 1
ATOM 1349 O O . TYR A 1 168 ? -7.518 2.987 -1.598 1.00 97.44 168 TYR A O 1
ATOM 1357 N N . LEU A 1 169 ? -5.367 2.415 -1.450 1.00 96.44 169 LEU A N 1
ATOM 1358 C CA . LEU A 1 169 ? -5.502 1.912 -0.081 1.00 96.44 169 LEU A CA 1
ATOM 1359 C C . LEU A 1 169 ? -5.775 3.040 0.920 1.00 96.44 169 LEU A C 1
ATOM 1361 O O . LEU A 1 169 ? -6.518 2.813 1.874 1.00 96.44 169 LEU A O 1
ATOM 1365 N N . LYS A 1 170 ? -5.227 4.232 0.661 1.00 94.44 170 LYS A N 1
ATOM 1366 C CA . LYS A 1 170 ? -5.322 5.425 1.507 1.00 94.44 170 LYS A CA 1
ATOM 1367 C C . LYS A 1 170 ? -6.700 6.088 1.516 1.00 94.44 170 LYS A C 1
ATOM 1369 O O . LYS A 1 170 ? -7.042 6.739 2.495 1.00 94.44 170 LYS A O 1
ATOM 1374 N N . GLU A 1 171 ? -7.470 5.919 0.447 1.00 85.81 171 GLU A N 1
ATOM 1375 C CA . GLU A 1 171 ? -8.857 6.381 0.344 1.00 85.81 171 GLU A CA 1
ATOM 1376 C C . GLU A 1 171 ? -9.767 5.451 1.168 1.00 85.81 171 GLU A C 1
ATOM 1378 O O . GLU A 1 171 ? -10.315 4.480 0.637 1.00 85.81 171 GLU A O 1
ATOM 1383 N N . LEU A 1 172 ? -9.833 5.671 2.486 1.00 60.28 172 LEU A N 1
ATOM 1384 C CA . LEU A 1 172 ? -10.790 5.056 3.418 1.00 60.28 172 LEU A CA 1
ATOM 1385 C C . LEU A 1 172 ? -11.835 6.080 3.855 1.00 60.28 172 LEU A C 1
ATOM 1387 O O . LEU A 1 172 ? -11.428 7.220 4.169 1.00 60.28 172 LEU A O 1
#

InterPro domains:
  IPR040774 Protein of unknown function DUF5580 [PTHR34830] (50-172)
  IPR049247 DUF5580, C-terminal domain [PF20743] (98-172)

Organism: Microtus ochrogaster (NCBI:txid79684)